Protein AF-A0A7S0LQI8-F1 (afdb_monomer_lite)

pLDDT: mean 92.51, std 7.25, range [48.31, 98.06]

Structure (mmCIF, N/CA/C/O backbone):
data_AF-A0A7S0LQI8-F1
#
_entry.id   AF-A0A7S0LQI8-F1
#
loop_
_atom_site.group_PDB
_atom_site.id
_atom_site.type_symbol
_atom_site.label_atom_id
_atom_site.label_alt_id
_atom_site.label_comp_id
_atom_site.label_asym_id
_atom_site.label_entity_id
_atom_site.label_seq_id
_atom_site.pdbx_PDB_ins_code
_atom_site.Cartn_x
_atom_site.Cartn_y
_atom_site.Cartn_z
_atom_site.occupancy
_atom_site.B_iso_or_equiv
_atom_site.auth_seq_id
_atom_site.auth_comp_id
_atom_site.auth_asym_id
_atom_site.auth_atom_id
_atom_site.pdbx_PDB_model_num
ATOM 1 N N . GLY A 1 1 ? -31.025 -0.954 12.863 1.00 64.94 1 GLY A N 1
ATOM 2 C CA . GLY A 1 1 ? -29.642 -0.759 12.382 1.00 64.94 1 GLY A CA 1
ATOM 3 C C . GLY A 1 1 ? -28.676 -1.157 13.477 1.00 64.94 1 GLY A C 1
ATOM 4 O O . GLY A 1 1 ? -29.088 -1.173 14.631 1.00 64.94 1 GLY A O 1
ATOM 5 N N . LEU A 1 2 ? -27.435 -1.516 13.138 1.00 76.12 2 LEU A N 1
ATOM 6 C CA . LEU A 1 2 ? -26.399 -1.764 14.149 1.00 76.12 2 LEU A CA 1
ATOM 7 C C . LEU A 1 2 ? -26.033 -0.443 14.858 1.00 76.12 2 LEU A C 1
ATOM 9 O O . LEU A 1 2 ? -25.992 0.585 14.180 1.00 76.12 2 LEU A O 1
ATOM 13 N N . PRO A 1 3 ? -25.765 -0.446 16.178 1.00 83.38 3 PRO A N 1
ATOM 14 C CA . PRO A 1 3 ? -25.284 0.739 16.888 1.00 83.38 3 PRO A CA 1
ATOM 15 C C . PRO A 1 3 ? -23.968 1.243 16.292 1.00 83.38 3 PRO A C 1
ATOM 17 O O . PRO A 1 3 ? -23.111 0.437 15.935 1.00 83.38 3 PRO A O 1
ATOM 20 N N . GLU A 1 4 ? -23.769 2.558 16.229 1.00 76.94 4 GLU A N 1
ATOM 21 C CA . GLU A 1 4 ? -22.554 3.149 15.649 1.00 76.94 4 GLU A CA 1
ATOM 22 C C . GLU A 1 4 ? -21.268 2.738 16.390 1.00 76.94 4 GLU A C 1
ATOM 24 O O . GLU A 1 4 ? -20.200 2.604 15.791 1.00 76.94 4 GLU A O 1
ATOM 29 N N . GLU A 1 5 ? -21.391 2.473 17.688 1.00 79.94 5 GLU A N 1
ATOM 30 C CA . GLU A 1 5 ? -20.302 2.009 18.546 1.00 79.94 5 GLU A CA 1
ATOM 31 C C . GLU A 1 5 ? -20.034 0.503 18.439 1.00 79.94 5 GLU A C 1
ATOM 33 O O . GLU A 1 5 ? -19.076 -0.002 19.026 1.00 79.94 5 GLU A O 1
ATOM 38 N N . ALA A 1 6 ? -20.861 -0.242 17.701 1.00 87.75 6 ALA A N 1
ATOM 39 C CA . ALA A 1 6 ? -20.629 -1.662 17.511 1.00 87.75 6 ALA A CA 1
ATOM 40 C C . ALA A 1 6 ? -19.287 -1.876 16.799 1.00 87.75 6 ALA A C 1
ATOM 42 O O . ALA A 1 6 ? -19.008 -1.252 15.774 1.00 87.75 6 ALA A O 1
ATOM 43 N N . LEU A 1 7 ? -18.480 -2.816 17.302 1.00 88.69 7 LEU A N 1
ATOM 44 C CA . LEU A 1 7 ? -17.169 -3.150 16.729 1.00 88.69 7 LEU A CA 1
ATOM 45 C C . LEU A 1 7 ? -17.238 -3.389 15.220 1.00 88.69 7 LEU A C 1
ATOM 47 O O . LEU A 1 7 ? -16.380 -2.928 14.479 1.00 88.69 7 LEU A O 1
ATOM 51 N N . THR A 1 8 ? -18.286 -4.065 14.751 1.00 89.12 8 THR A N 1
ATOM 52 C CA . THR A 1 8 ? -18.516 -4.296 13.324 1.00 89.12 8 THR A CA 1
ATOM 53 C C . THR A 1 8 ? -18.613 -2.990 12.539 1.00 89.12 8 THR A C 1
ATOM 55 O O . THR A 1 8 ? -18.009 -2.879 11.479 1.00 89.12 8 THR A O 1
ATOM 58 N N . VAL A 1 9 ? -19.322 -1.983 13.055 1.00 90.62 9 VAL A N 1
ATOM 59 C CA . VAL A 1 9 ? -19.445 -0.674 12.396 1.00 90.62 9 VAL A CA 1
ATOM 60 C C . VAL A 1 9 ? -18.100 0.049 12.383 1.00 90.62 9 VAL A C 1
ATOM 62 O O . VAL A 1 9 ? -17.716 0.598 11.352 1.00 90.62 9 VAL A O 1
ATOM 65 N N . GLN A 1 10 ? -17.344 -0.004 13.480 1.00 92.00 10 GLN A N 1
ATOM 66 C CA . GLN A 1 10 ? -16.012 0.605 13.550 1.00 92.00 10 GLN A CA 1
ATOM 67 C C . GLN A 1 10 ? -15.024 -0.041 12.568 1.00 92.00 10 GLN A C 1
ATOM 69 O O . GLN A 1 10 ? -14.346 0.668 11.828 1.00 92.00 10 GLN A O 1
ATOM 74 N N . VAL A 1 11 ? -15.000 -1.374 12.486 1.00 93.06 11 VAL A N 1
ATOM 75 C CA . VAL A 1 11 ? -14.199 -2.104 11.489 1.00 93.06 11 VAL A CA 1
ATOM 76 C C . VAL A 1 11 ? -14.599 -1.704 10.071 1.00 93.06 11 VAL A C 1
ATOM 78 O O . VAL A 1 11 ? -13.730 -1.447 9.243 1.00 93.06 11 VAL A O 1
ATOM 81 N N . LEU A 1 12 ? -15.901 -1.623 9.780 1.00 91.38 12 LEU A N 1
ATOM 82 C CA . LEU A 1 12 ? -16.392 -1.257 8.450 1.00 91.38 12 LEU A CA 1
ATOM 83 C C . LEU A 1 12 ? -15.987 0.166 8.048 1.00 91.38 12 LEU A C 1
ATOM 85 O O . LEU A 1 12 ? -15.633 0.378 6.890 1.00 91.38 12 LEU A O 1
ATOM 89 N N . LYS A 1 13 ? -15.953 1.119 8.989 1.00 91.75 13 LYS A N 1
ATOM 90 C CA . LYS A 1 13 ? -15.418 2.470 8.736 1.00 91.75 13 LYS A CA 1
ATOM 91 C C . LYS A 1 13 ? -13.960 2.414 8.268 1.00 91.75 13 LYS A C 1
ATOM 93 O O . LYS A 1 13 ? -13.584 3.143 7.353 1.00 91.75 13 LYS A O 1
ATOM 98 N N . CYS A 1 14 ? -13.159 1.500 8.818 1.00 93.44 14 CYS A N 1
ATOM 99 C CA . CYS A 1 14 ? -11.769 1.320 8.403 1.00 93.44 14 CYS A CA 1
ATOM 100 C C . CYS A 1 14 ? -11.617 0.747 6.987 1.00 93.44 14 CYS A C 1
ATOM 102 O O . CYS A 1 14 ? -10.569 0.929 6.390 1.00 93.44 14 CYS A O 1
ATOM 104 N N . VAL A 1 15 ? -12.637 0.093 6.422 1.00 93.62 15 VAL A N 1
ATOM 105 C CA . VAL A 1 15 ? -12.579 -0.463 5.057 1.00 93.62 15 VAL A CA 1
ATOM 106 C C . VAL A 1 15 ? -12.617 0.642 3.993 1.00 93.62 15 VAL A C 1
ATOM 108 O O . VAL A 1 15 ? -12.214 0.402 2.858 1.00 93.62 15 VAL A O 1
ATOM 111 N N . HIS A 1 16 ? -13.055 1.858 4.332 1.00 91.75 16 HIS A N 1
ATOM 112 C CA . HIS A 1 16 ? -13.200 2.953 3.372 1.00 91.75 16 HIS A CA 1
ATOM 113 C C . HIS A 1 16 ? -11.866 3.364 2.723 1.00 91.75 16 HIS A C 1
ATOM 115 O O . HIS A 1 16 ? -10.818 3.380 3.367 1.00 91.75 16 HIS A O 1
ATOM 121 N N . GLN A 1 17 ? -11.889 3.741 1.440 1.00 86.25 17 GLN A N 1
ATOM 122 C CA . GLN A 1 17 ? -10.667 4.065 0.690 1.00 86.25 17 GLN A CA 1
ATOM 123 C C . GLN A 1 17 ? -9.955 5.323 1.216 1.00 86.25 17 GLN A C 1
ATOM 125 O O . GLN A 1 17 ? -8.735 5.430 1.117 1.00 86.25 17 GLN A O 1
ATOM 130 N N . GLU A 1 18 ? -10.683 6.262 1.816 1.00 91.19 18 GLU A N 1
ATOM 131 C CA . GLU A 1 18 ? -10.079 7.463 2.411 1.00 91.19 18 GLU A CA 1
ATOM 132 C C . GLU A 1 18 ? -9.140 7.137 3.578 1.00 91.19 18 GLU A C 1
ATOM 134 O O . GLU A 1 18 ? -8.180 7.867 3.812 1.00 91.19 18 GLU A O 1
ATOM 139 N N . MET A 1 19 ? -9.333 5.992 4.244 1.00 92.31 19 MET A N 1
ATOM 140 C CA . MET A 1 19 ? -8.482 5.552 5.355 1.00 92.31 19 MET A CA 1
ATOM 141 C C . MET A 1 19 ? -7.026 5.335 4.943 1.00 92.31 19 MET A C 1
ATOM 143 O O . MET A 1 19 ? -6.125 5.418 5.774 1.00 92.31 19 MET A O 1
ATOM 147 N N . ILE A 1 20 ? -6.784 5.072 3.657 1.00 92.75 20 ILE A N 1
ATOM 148 C CA . ILE A 1 20 ? -5.445 4.845 3.107 1.00 92.75 20 ILE A CA 1
ATOM 149 C C . ILE A 1 20 ? -4.910 6.034 2.314 1.00 92.75 20 ILE A C 1
ATOM 151 O O . ILE A 1 20 ? -3.832 5.933 1.729 1.00 92.75 20 ILE A O 1
ATOM 155 N N . PHE A 1 21 ? -5.616 7.169 2.306 1.00 93.50 21 PHE A N 1
ATOM 156 C CA . PHE A 1 21 ? -5.151 8.378 1.630 1.00 93.50 21 PHE A CA 1
ATOM 157 C C . PHE A 1 21 ? -3.741 8.815 2.070 1.00 93.50 21 PHE A C 1
ATOM 159 O O . PHE A 1 21 ? -2.935 9.110 1.186 1.00 93.50 21 PHE A O 1
ATOM 166 N N . PRO A 1 22 ? -3.369 8.790 3.370 1.00 92.50 22 PRO A N 1
ATOM 167 C CA . PRO A 1 22 ? -2.009 9.144 3.781 1.00 92.50 22 PRO A CA 1
ATOM 168 C C . PRO A 1 22 ? -0.938 8.257 3.134 1.00 92.50 22 PRO A C 1
ATOM 170 O O . PRO A 1 22 ? 0.068 8.765 2.643 1.00 92.50 22 PRO A O 1
ATOM 173 N N . ALA A 1 23 ? -1.184 6.945 3.050 1.00 93.56 23 ALA A N 1
ATOM 174 C CA . ALA A 1 23 ? -0.274 6.000 2.406 1.00 93.56 23 ALA A CA 1
ATOM 175 C C . ALA A 1 23 ? -0.168 6.250 0.892 1.00 93.56 23 ALA A C 1
ATOM 177 O O . ALA A 1 23 ? 0.931 6.272 0.341 1.00 93.56 23 ALA A O 1
ATOM 178 N N . VAL A 1 24 ? -1.297 6.514 0.224 1.00 93.25 24 VAL A N 1
ATOM 179 C CA . VAL A 1 24 ? -1.319 6.889 -1.201 1.00 93.25 24 VAL A CA 1
ATOM 180 C C . VAL A 1 24 ? -0.536 8.184 -1.436 1.00 93.25 24 VAL A C 1
ATOM 182 O O . VAL A 1 24 ? 0.261 8.263 -2.367 1.00 93.25 24 VAL A O 1
ATOM 185 N N . SER A 1 25 ? -0.738 9.197 -0.593 1.00 93.00 25 SER A N 1
ATOM 186 C CA . SER A 1 25 ? -0.066 10.496 -0.698 1.00 93.00 25 SER A CA 1
ATOM 187 C C . SER A 1 25 ? 1.450 10.374 -0.517 1.00 93.00 25 SER A C 1
ATOM 189 O O . SER A 1 25 ? 2.217 10.920 -1.316 1.00 93.00 25 SER A O 1
ATOM 191 N N . GLN A 1 26 ? 1.885 9.581 0.469 1.00 91.56 26 GLN A N 1
ATOM 192 C CA . GLN A 1 26 ? 3.295 9.265 0.693 1.00 91.56 26 GLN A CA 1
ATOM 193 C C . GLN A 1 26 ? 3.908 8.616 -0.554 1.00 91.56 26 GLN A C 1
ATOM 195 O O . GLN A 1 26 ? 4.869 9.142 -1.108 1.00 91.56 26 GLN A O 1
ATOM 200 N N . LEU A 1 27 ? 3.299 7.537 -1.060 1.00 92.31 27 LEU A N 1
ATOM 201 C CA . LEU A 1 27 ? 3.783 6.831 -2.251 1.00 92.31 27 LEU A CA 1
ATOM 202 C C . LEU A 1 27 ? 3.820 7.739 -3.484 1.00 92.31 27 LEU A C 1
ATOM 204 O O . LEU A 1 27 ? 4.760 7.676 -4.273 1.00 92.31 27 LEU A O 1
ATOM 208 N N . ARG A 1 28 ? 2.809 8.594 -3.680 1.00 92.12 28 ARG A N 1
ATOM 209 C CA . ARG A 1 28 ? 2.795 9.557 -4.793 1.00 92.12 28 ARG A CA 1
ATOM 210 C C . ARG A 1 28 ? 3.953 10.543 -4.687 1.00 92.12 28 ARG A C 1
ATOM 212 O O . ARG A 1 28 ? 4.642 10.760 -5.678 1.00 92.12 28 ARG A O 1
ATOM 219 N N . THR A 1 29 ? 4.195 11.091 -3.504 1.00 90.56 29 THR A N 1
ATOM 220 C CA . THR A 1 29 ? 5.294 12.040 -3.278 1.00 90.56 29 THR A CA 1
ATOM 221 C C . THR A 1 29 ? 6.660 11.406 -3.554 1.00 90.56 29 THR A C 1
ATOM 223 O O . THR A 1 29 ? 7.539 12.072 -4.092 1.00 90.56 29 THR A O 1
ATOM 226 N N . SER A 1 30 ? 6.830 10.114 -3.256 1.00 87.81 30 SER A N 1
ATOM 227 C CA . SER A 1 30 ? 8.121 9.435 -3.401 1.00 87.81 30 SER A CA 1
ATOM 228 C C . SER A 1 30 ? 8.529 9.122 -4.845 1.00 87.81 30 SER A C 1
ATOM 230 O O . SER A 1 30 ? 9.717 9.154 -5.153 1.00 87.81 30 SER A O 1
ATOM 232 N N . ILE A 1 31 ? 7.582 8.798 -5.737 1.00 90.19 31 ILE A N 1
ATOM 233 C CA . ILE A 1 31 ? 7.930 8.304 -7.084 1.00 90.19 31 ILE A CA 1
ATOM 234 C C . ILE A 1 31 ? 7.203 9.004 -8.238 1.00 90.19 31 ILE A C 1
ATOM 236 O O . ILE A 1 31 ? 7.702 8.989 -9.362 1.00 90.19 31 ILE A O 1
ATOM 240 N N . TYR A 1 32 ? 6.043 9.628 -8.014 1.00 89.06 32 TYR A N 1
ATOM 241 C CA . TYR A 1 32 ? 5.121 9.960 -9.109 1.00 89.06 32 TYR A CA 1
ATOM 242 C C . TYR A 1 32 ? 5.682 10.976 -10.112 1.00 89.06 32 TYR A C 1
ATOM 244 O O . TYR A 1 32 ? 5.382 10.885 -11.299 1.00 89.06 32 TYR A O 1
ATOM 252 N N . THR A 1 33 ? 6.518 11.917 -9.667 1.00 86.38 33 THR A N 1
ATOM 253 C CA . THR A 1 33 ? 7.165 12.910 -10.546 1.00 86.38 33 THR A CA 1
ATOM 254 C C . THR A 1 33 ? 8.212 12.294 -11.476 1.00 86.38 33 THR A C 1
ATOM 256 O O . THR A 1 33 ? 8.477 12.848 -12.538 1.00 86.38 33 THR A O 1
ATOM 259 N N . VAL A 1 34 ? 8.783 11.143 -11.106 1.00 88.75 34 VAL A N 1
ATOM 260 C CA . VAL A 1 34 ? 9.846 10.457 -11.861 1.00 88.75 34 VAL A CA 1
ATOM 261 C C . VAL A 1 34 ? 9.287 9.281 -12.662 1.00 88.75 34 VAL A C 1
ATOM 263 O O . VAL A 1 34 ? 9.678 9.052 -13.807 1.00 88.75 34 VAL A O 1
ATOM 266 N N . LYS A 1 35 ? 8.376 8.509 -12.063 1.00 91.50 35 LYS A N 1
ATOM 267 C CA . LYS A 1 35 ? 7.729 7.339 -12.665 1.00 91.50 35 LYS A CA 1
ATOM 268 C C . LYS A 1 35 ? 6.233 7.348 -12.322 1.00 91.50 35 LYS A C 1
ATOM 270 O O . LYS A 1 35 ? 5.824 6.740 -11.328 1.00 91.50 35 LYS A O 1
ATOM 275 N N . PRO A 1 36 ? 5.405 8.026 -13.135 1.00 93.00 36 PRO A N 1
ATOM 276 C CA . PRO A 1 36 ? 3.961 8.040 -12.950 1.00 93.00 36 PRO A CA 1
ATOM 277 C C . PRO A 1 36 ? 3.367 6.626 -12.982 1.00 93.00 36 PRO A C 1
ATOM 279 O O . PRO A 1 36 ? 3.725 5.801 -13.829 1.00 93.00 36 PRO A O 1
ATOM 282 N N . TYR A 1 37 ? 2.394 6.376 -12.109 1.00 95.44 37 TYR A N 1
ATOM 283 C CA . TYR A 1 37 ? 1.666 5.111 -12.017 1.00 95.44 37 TYR A CA 1
ATOM 284 C C . TYR A 1 37 ? 0.161 5.345 -11.823 1.00 95.44 37 TYR A C 1
ATOM 286 O O . TYR A 1 37 ? -0.269 6.428 -11.429 1.00 95.44 37 TYR A O 1
ATOM 294 N N . LYS A 1 38 ? -0.637 4.312 -12.080 1.00 94.94 38 LYS A N 1
ATOM 295 C CA . LYS A 1 38 ? -2.095 4.288 -11.973 1.00 94.94 38 LYS A CA 1
ATOM 296 C C . LYS A 1 38 ? -2.574 3.052 -11.210 1.00 94.94 38 LYS A C 1
ATOM 298 O O . LYS A 1 38 ? -1.920 2.005 -11.229 1.00 94.94 38 LYS A O 1
ATOM 303 N N . ASP A 1 39 ? -3.764 3.185 -10.639 1.00 94.62 39 ASP A N 1
ATOM 304 C CA . ASP A 1 39 ? -4.483 2.108 -9.961 1.00 94.62 39 ASP A CA 1
ATOM 305 C C . ASP A 1 39 ? -4.848 0.978 -10.929 1.00 94.62 39 ASP A C 1
ATOM 307 O O . ASP A 1 39 ? -5.247 1.223 -12.076 1.00 94.62 39 ASP A O 1
ATOM 311 N N . ILE A 1 40 ? -4.737 -0.265 -10.453 1.00 95.31 40 ILE A N 1
ATOM 312 C CA . ILE A 1 40 ? -5.266 -1.433 -11.155 1.00 95.31 40 ILE A CA 1
ATOM 313 C C . ILE A 1 40 ? -6.656 -1.748 -10.602 1.00 95.31 40 ILE A C 1
ATOM 315 O O . ILE A 1 40 ? -6.815 -2.220 -9.471 1.00 95.31 40 ILE A O 1
ATOM 319 N N . LYS A 1 41 ? -7.676 -1.541 -11.441 1.00 92.38 41 LYS A N 1
ATOM 320 C CA . LYS A 1 41 ? -9.069 -1.821 -11.083 1.00 92.38 41 LYS A CA 1
ATOM 321 C C . LYS A 1 41 ? -9.230 -3.265 -10.614 1.00 92.38 41 LYS A C 1
ATOM 323 O O . LYS A 1 41 ? -8.812 -4.201 -11.287 1.00 92.38 41 LYS A O 1
ATOM 328 N N . GLY A 1 42 ? -9.900 -3.438 -9.479 1.00 93.31 42 GLY A N 1
ATOM 329 C CA . GLY A 1 42 ? -10.229 -4.759 -8.949 1.00 93.31 42 GLY A CA 1
ATOM 330 C C . GLY A 1 42 ? -9.091 -5.460 -8.205 1.00 93.31 42 GLY A C 1
ATOM 331 O O . GLY A 1 42 ? -9.299 -6.592 -7.776 1.00 93.31 42 GLY A O 1
ATOM 332 N N . GLU A 1 43 ? -7.942 -4.816 -7.976 1.00 94.69 43 GLU A N 1
ATOM 333 C CA . GLU A 1 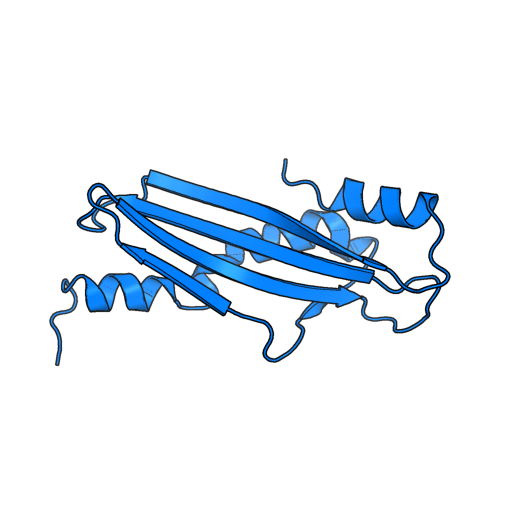43 ? -6.817 -5.382 -7.204 1.00 94.69 43 GLU A CA 1
ATOM 334 C C . GLU A 1 43 ? -6.768 -4.917 -5.739 1.00 94.69 43 GLU A C 1
ATOM 336 O O . GLU A 1 43 ? -5.939 -5.383 -4.955 1.00 94.69 43 GLU A O 1
ATOM 341 N N . TRP A 1 44 ? -7.666 -4.017 -5.327 1.00 95.38 44 TRP A N 1
ATOM 342 C CA . TRP A 1 44 ? -7.769 -3.616 -3.927 1.00 95.38 44 TRP A CA 1
ATOM 343 C C . TRP A 1 44 ? -8.398 -4.729 -3.086 1.00 95.38 44 TRP A C 1
ATOM 345 O O . TRP A 1 44 ? -9.479 -5.243 -3.386 1.00 95.38 44 TRP A O 1
ATOM 355 N N . ARG A 1 45 ? -7.702 -5.129 -2.024 1.00 96.25 45 ARG A N 1
ATOM 356 C CA . ARG A 1 45 ? -8.160 -6.120 -1.049 1.00 96.25 45 ARG A CA 1
ATOM 357 C C . ARG A 1 45 ? -8.007 -5.551 0.352 1.00 96.25 45 ARG A C 1
ATOM 359 O O . ARG A 1 45 ? -7.006 -4.900 0.645 1.00 96.25 45 ARG A O 1
ATOM 366 N N . VAL A 1 46 ? -8.968 -5.840 1.220 1.00 97.19 46 VAL A N 1
ATOM 367 C CA . VAL A 1 46 ? -8.899 -5.507 2.645 1.00 97.19 46 VAL A CA 1
ATOM 368 C C . VAL A 1 46 ? -8.939 -6.806 3.435 1.00 97.19 46 VAL A C 1
ATOM 370 O O . VAL A 1 46 ? -9.830 -7.628 3.245 1.00 97.19 46 VAL A O 1
ATOM 373 N N . LEU A 1 47 ? -7.937 -7.005 4.284 1.00 97.19 47 LEU A N 1
ATOM 374 C CA . LEU A 1 47 ? -7.847 -8.118 5.217 1.00 97.19 47 LEU A CA 1
ATOM 375 C C . LEU A 1 47 ? -8.099 -7.582 6.623 1.00 97.19 47 LEU A C 1
ATOM 377 O O . LEU A 1 47 ? -7.431 -6.642 7.050 1.00 97.19 47 LEU A O 1
ATOM 381 N N . ILE A 1 48 ? -9.038 -8.196 7.333 1.00 97.25 48 ILE A N 1
ATOM 382 C CA . ILE A 1 48 ? -9.349 -7.868 8.722 1.00 97.25 48 ILE A CA 1
ATOM 383 C C . ILE A 1 48 ? -8.943 -9.061 9.578 1.00 97.25 48 ILE A C 1
ATOM 385 O O . ILE A 1 48 ? -9.457 -10.163 9.400 1.00 97.25 48 ILE A O 1
ATOM 389 N N . GLU A 1 49 ? -8.034 -8.834 10.516 1.00 97.00 49 GLU A N 1
ATOM 390 C CA . GLU A 1 49 ? -7.586 -9.839 11.471 1.00 97.00 49 GLU A CA 1
ATOM 391 C C . GLU A 1 49 ? -8.051 -9.450 12.872 1.00 97.00 49 GLU A C 1
ATOM 393 O O . GLU A 1 49 ? -7.599 -8.453 13.440 1.00 97.00 49 GLU A O 1
ATOM 398 N N . VAL A 1 50 ? -8.944 -10.256 13.444 1.00 95.31 50 VAL A N 1
ATOM 399 C CA . VAL A 1 50 ? -9.378 -10.115 14.836 1.00 95.31 50 VAL A CA 1
ATOM 400 C C . VAL A 1 50 ? -8.543 -11.061 15.686 1.00 95.31 50 VAL A C 1
ATOM 402 O O . VAL A 1 50 ? -8.687 -12.278 15.596 1.00 95.31 50 VAL A O 1
ATOM 405 N N . ARG A 1 51 ? -7.652 -10.499 16.499 1.00 95.06 51 ARG A N 1
ATOM 406 C CA . ARG A 1 51 ? -6.790 -11.245 17.421 1.00 95.06 51 ARG A CA 1
ATOM 407 C C . ARG A 1 51 ? -7.315 -11.101 18.851 1.00 95.06 51 ARG A C 1
ATOM 409 O O . ARG A 1 51 ? -8.300 -10.402 19.099 1.00 95.06 51 ARG A O 1
ATOM 416 N N . SER A 1 52 ? -6.688 -11.784 19.805 1.00 94.50 52 SER A N 1
ATOM 417 C CA . SER A 1 52 ? -7.085 -11.719 21.219 1.00 94.50 52 SER A CA 1
ATOM 418 C C . SER A 1 52 ? -6.871 -10.330 21.831 1.00 94.50 52 SER A C 1
ATOM 420 O O . SER A 1 52 ? -7.679 -9.883 22.638 1.00 94.50 52 SER A O 1
ATOM 422 N N . ASP A 1 53 ? -5.811 -9.637 21.420 1.00 95.81 53 ASP A N 1
ATOM 423 C CA . ASP A 1 53 ? -5.322 -8.373 21.984 1.00 95.81 53 ASP A CA 1
ATOM 424 C C . ASP A 1 53 ? -5.600 -7.148 21.098 1.00 95.81 53 ASP A C 1
ATOM 426 O O . ASP A 1 53 ? -5.671 -6.022 21.594 1.00 95.81 53 ASP A O 1
ATOM 430 N N . LYS A 1 54 ? -5.783 -7.353 19.791 1.00 97.12 54 LYS A N 1
ATOM 431 C CA . LYS A 1 54 ? -5.889 -6.268 18.810 1.00 97.12 54 LYS A CA 1
ATOM 432 C C . LYS A 1 54 ? -6.733 -6.621 17.596 1.00 97.12 54 LYS A C 1
ATOM 434 O O . LYS A 1 54 ? -7.015 -7.788 17.324 1.00 97.12 54 LYS A O 1
ATOM 439 N N . ILE A 1 55 ? -7.090 -5.591 16.840 1.00 97.69 55 ILE A N 1
ATOM 440 C CA . ILE A 1 55 ? -7.692 -5.713 15.512 1.00 97.69 55 ILE A CA 1
ATOM 441 C C . ILE A 1 55 ? -6.746 -5.062 14.508 1.00 97.69 55 ILE A C 1
ATOM 443 O O . ILE A 1 55 ? -6.276 -3.948 14.732 1.00 97.69 55 ILE A O 1
ATOM 447 N N . VAL A 1 56 ? -6.450 -5.762 13.413 1.00 97.81 56 VAL A N 1
ATOM 448 C CA . VAL A 1 56 ? -5.593 -5.248 12.339 1.00 97.81 56 VAL A CA 1
ATOM 449 C C . VAL A 1 56 ? -6.390 -5.190 11.045 1.00 97.81 56 VAL A C 1
ATOM 451 O O . VAL A 1 56 ? -6.909 -6.207 10.586 1.00 97.81 56 VAL A O 1
ATOM 454 N N . VAL A 1 57 ? -6.471 -4.004 10.449 1.00 97.94 57 VAL A N 1
ATOM 455 C CA . VAL A 1 57 ? -7.094 -3.773 9.144 1.00 97.94 57 VAL A CA 1
ATOM 456 C C . VAL A 1 57 ? -5.988 -3.470 8.144 1.00 97.94 57 VAL A C 1
ATOM 458 O O . VAL A 1 57 ? -5.307 -2.452 8.244 1.00 97.94 57 VAL A O 1
ATOM 461 N N . THR A 1 58 ? -5.781 -4.373 7.189 1.00 98.06 58 THR A N 1
ATOM 462 C CA . THR A 1 58 ? -4.726 -4.255 6.180 1.00 98.06 58 THR A CA 1
ATOM 463 C C . THR A 1 58 ? -5.329 -4.078 4.799 1.00 98.06 58 THR A C 1
ATOM 465 O O . THR A 1 58 ? -5.951 -4.990 4.258 1.00 98.06 58 THR A O 1
ATOM 468 N N . HIS A 1 59 ? -5.073 -2.932 4.186 1.00 98.06 59 HIS A N 1
ATOM 469 C CA . HIS A 1 59 ? -5.402 -2.664 2.794 1.00 98.06 59 HIS A CA 1
ATOM 470 C C . HIS A 1 59 ? -4.214 -3.068 1.935 1.00 98.06 59 HIS A C 1
ATOM 472 O O . HIS A 1 59 ? -3.084 -2.715 2.254 1.00 98.06 59 HIS A O 1
ATOM 478 N N . LYS A 1 60 ? -4.456 -3.789 0.843 1.00 97.44 60 LYS A N 1
ATOM 479 C CA . LYS A 1 60 ? -3.442 -4.182 -0.138 1.00 97.44 60 LYS A CA 1
ATOM 480 C C . LYS A 1 60 ? -3.894 -3.759 -1.520 1.00 97.44 60 LYS A C 1
ATOM 482 O O . LYS A 1 60 ? -5.047 -3.996 -1.877 1.00 97.44 60 LYS A O 1
ATOM 487 N N . LYS A 1 61 ? -2.995 -3.155 -2.287 1.00 96.75 61 LYS A N 1
ATOM 488 C CA . LYS A 1 61 ? -3.280 -2.683 -3.643 1.00 96.75 61 LYS A CA 1
ATOM 489 C C . LYS A 1 61 ? -2.122 -2.988 -4.571 1.00 96.75 61 LYS A C 1
ATOM 491 O O . LYS A 1 61 ? -0.966 -2.934 -4.151 1.00 96.75 61 LYS A O 1
ATOM 496 N N . TRP A 1 62 ? -2.452 -3.293 -5.820 1.00 97.38 62 TRP A N 1
ATOM 497 C CA . TRP A 1 62 ? -1.506 -3.211 -6.921 1.00 97.38 62 TRP A CA 1
ATOM 498 C C . TRP A 1 62 ? -1.681 -1.889 -7.657 1.00 97.38 62 TRP A C 1
ATOM 500 O O . TRP A 1 62 ? -2.798 -1.457 -7.929 1.00 97.38 62 TRP A O 1
ATOM 510 N N . GLU A 1 63 ? -0.553 -1.303 -8.019 1.00 96.94 63 GLU A N 1
ATOM 511 C CA . GLU A 1 63 ? -0.443 -0.129 -8.877 1.00 96.94 63 GLU A CA 1
ATOM 512 C C . GLU A 1 63 ? 0.478 -0.491 -10.045 1.00 96.94 63 GLU A C 1
ATOM 514 O O . GLU A 1 63 ? 1.366 -1.338 -9.895 1.00 96.94 63 GLU A O 1
ATOM 519 N N . GLN A 1 64 ? 0.303 0.144 -11.200 1.00 97.00 64 GLN A N 1
ATOM 520 C CA . GLN A 1 64 ? 1.149 -0.087 -12.374 1.00 97.00 64 GLN A CA 1
ATOM 521 C C . GLN A 1 64 ? 1.587 1.208 -13.042 1.00 97.00 64 GLN A C 1
ATOM 523 O O . GLN A 1 64 ? 0.903 2.221 -12.954 1.00 97.00 64 GLN A O 1
ATOM 528 N N . ALA A 1 65 ? 2.691 1.162 -13.778 1.00 96.31 65 ALA A N 1
ATOM 529 C CA . ALA A 1 65 ? 3.109 2.238 -14.660 1.00 96.31 65 ALA A CA 1
ATOM 530 C C . ALA A 1 65 ? 1.977 2.656 -15.617 1.00 96.31 65 ALA A C 1
ATOM 532 O O . ALA A 1 65 ? 1.121 1.856 -16.013 1.00 96.31 65 ALA A O 1
ATOM 533 N N . HIS A 1 66 ? 1.987 3.926 -16.021 1.00 94.44 66 HIS A N 1
ATOM 534 C CA . HIS A 1 66 ? 1.098 4.390 -17.089 1.00 94.44 66 HIS A CA 1
ATOM 535 C C . HIS A 1 66 ? 1.436 3.769 -18.447 1.00 94.44 66 HIS A C 1
ATOM 537 O O . HIS A 1 66 ? 0.516 3.499 -19.217 1.00 94.44 66 HIS A O 1
ATOM 543 N N . SER A 1 67 ? 2.731 3.577 -18.710 1.00 91.25 67 SER A N 1
ATOM 544 C CA . SER A 1 67 ? 3.267 2.989 -19.936 1.00 91.25 67 SER A CA 1
ATOM 545 C C . SER A 1 67 ? 3.235 1.466 -19.871 1.00 91.25 67 SER A C 1
ATOM 547 O O . SER A 1 67 ? 3.617 0.895 -18.850 1.00 91.25 67 SER A O 1
ATOM 549 N N . ASP A 1 68 ? 2.853 0.830 -20.977 1.00 92.44 68 ASP A N 1
ATOM 550 C CA . ASP A 1 68 ? 2.912 -0.624 -21.166 1.00 92.44 68 ASP A CA 1
ATOM 551 C C . ASP A 1 68 ? 4.188 -1.071 -21.917 1.00 92.44 68 ASP A C 1
ATOM 553 O O . ASP A 1 68 ? 4.344 -2.247 -22.240 1.00 92.44 68 ASP A O 1
ATOM 557 N N . ASP A 1 69 ? 5.122 -0.148 -22.188 1.00 93.94 69 ASP A N 1
ATOM 558 C CA . ASP A 1 69 ? 6.423 -0.457 -22.796 1.00 93.94 69 ASP A CA 1
ATOM 559 C C . ASP A 1 69 ? 7.236 -1.421 -21.903 1.00 93.94 69 ASP A C 1
ATOM 561 O O . ASP A 1 69 ? 7.556 -1.065 -20.766 1.00 93.94 69 ASP A O 1
ATOM 565 N N . PRO A 1 70 ? 7.641 -2.609 -22.394 1.00 93.12 70 PRO A N 1
ATOM 566 C CA . PRO A 1 70 ? 8.378 -3.603 -21.615 1.00 93.12 70 PRO A CA 1
ATOM 567 C C . PRO A 1 70 ? 9.707 -3.132 -21.009 1.00 93.12 70 PRO A C 1
ATOM 569 O O . PRO A 1 70 ? 10.194 -3.782 -20.083 1.00 93.12 70 PRO A O 1
ATOM 572 N N . LEU A 1 71 ? 10.315 -2.054 -21.516 1.00 93.38 71 LEU A N 1
ATOM 573 C CA . LEU A 1 71 ? 11.526 -1.466 -20.935 1.00 93.38 71 LEU A CA 1
ATOM 574 C C . LEU A 1 71 ? 11.206 -0.663 -19.673 1.00 93.38 71 LEU A C 1
ATOM 576 O O . LEU A 1 71 ? 11.951 -0.706 -18.697 1.00 93.38 71 LEU A O 1
ATOM 580 N N . THR A 1 72 ? 10.087 0.059 -19.676 1.00 92.00 72 THR A N 1
ATOM 581 C CA . THR A 1 72 ? 9.728 1.022 -18.626 1.00 92.00 72 THR A CA 1
ATOM 582 C C . THR A 1 72 ? 8.575 0.569 -17.731 1.00 92.00 72 THR A C 1
ATOM 584 O O . THR A 1 72 ? 8.342 1.183 -16.686 1.00 92.00 72 THR A O 1
ATOM 587 N N . TYR A 1 73 ? 7.891 -0.515 -18.098 1.00 95.81 73 TYR A N 1
ATOM 588 C CA . TYR A 1 73 ? 6.782 -1.090 -17.353 1.00 95.81 73 TYR A CA 1
ATOM 589 C C . TYR A 1 73 ? 7.230 -1.603 -15.985 1.00 95.81 73 TYR A C 1
ATOM 591 O O . TYR A 1 73 ? 8.192 -2.364 -15.844 1.00 95.81 73 TYR A O 1
ATOM 599 N N . PHE A 1 74 ? 6.453 -1.249 -14.970 1.00 96.19 74 PHE A N 1
ATOM 600 C CA . PHE A 1 74 ? 6.521 -1.859 -13.655 1.00 96.19 74 PHE A CA 1
ATOM 601 C C . PHE A 1 74 ? 5.131 -1.897 -13.031 1.00 96.19 74 PHE A C 1
ATOM 603 O O . PHE A 1 74 ? 4.251 -1.106 -13.363 1.00 96.19 74 PHE A O 1
ATOM 610 N N . LYS A 1 75 ? 4.950 -2.798 -12.079 1.00 97.00 75 LYS A N 1
ATOM 611 C CA . LYS A 1 75 ? 3.850 -2.778 -11.128 1.00 97.00 75 LYS A CA 1
ATOM 612 C C . LYS A 1 75 ? 4.369 -3.133 -9.754 1.00 97.00 75 LYS A C 1
ATOM 614 O O . LYS A 1 75 ? 5.317 -3.903 -9.624 1.00 97.00 75 LYS A O 1
ATOM 619 N N . PHE A 1 76 ? 3.747 -2.591 -8.727 1.00 96.94 76 PHE A N 1
ATOM 620 C CA . PHE A 1 76 ? 4.142 -2.860 -7.356 1.00 96.94 76 PHE A CA 1
ATOM 621 C C . PHE A 1 76 ? 2.912 -3.073 -6.496 1.00 96.94 76 PHE A C 1
ATOM 623 O O . PHE A 1 76 ? 1.849 -2.494 -6.735 1.00 96.94 76 PHE A O 1
ATOM 630 N N . ARG A 1 77 ? 3.061 -3.944 -5.504 1.00 97.38 77 ARG A N 1
ATOM 631 C CA . ARG A 1 77 ? 2.040 -4.192 -4.499 1.00 97.38 77 ARG A CA 1
ATOM 632 C C . ARG A 1 77 ? 2.452 -3.502 -3.225 1.00 97.38 77 ARG A C 1
ATOM 634 O O . ARG A 1 77 ? 3.565 -3.714 -2.755 1.00 97.38 77 ARG A O 1
ATOM 641 N N . TRP A 1 78 ? 1.547 -2.758 -2.622 1.00 96.56 78 TRP A N 1
ATOM 642 C CA . TRP A 1 78 ? 1.783 -2.108 -1.344 1.00 96.56 78 TRP A CA 1
ATOM 643 C C . TRP A 1 78 ? 0.651 -2.409 -0.371 1.00 96.56 78 TRP A C 1
ATOM 645 O O . TRP A 1 78 ? -0.411 -2.913 -0.757 1.00 96.56 78 TRP A O 1
ATOM 655 N N . CYS A 1 79 ? 0.897 -2.136 0.905 1.00 96.81 79 CYS A N 1
ATOM 656 C CA . CYS A 1 79 ? -0.122 -2.201 1.930 1.00 96.81 79 CYS A CA 1
ATOM 657 C C . CYS A 1 79 ? -0.067 -1.034 2.905 1.00 96.81 79 CYS A C 1
ATOM 659 O O . CYS A 1 79 ? 1.011 -0.527 3.213 1.00 96.81 79 CYS A O 1
ATOM 661 N N . ALA A 1 80 ? -1.240 -0.685 3.425 1.00 97.25 80 ALA A N 1
ATOM 662 C CA . ALA A 1 80 ? -1.399 0.108 4.634 1.00 97.25 80 ALA A CA 1
ATOM 663 C C . ALA A 1 80 ? -2.030 -0.779 5.710 1.00 97.25 80 ALA A C 1
ATOM 665 O O . ALA A 1 80 ? -3.107 -1.339 5.487 1.00 97.25 80 ALA A O 1
ATOM 666 N N . ALA A 1 81 ? -1.353 -0.934 6.844 1.00 97.31 81 ALA A N 1
ATOM 667 C CA . ALA A 1 81 ? -1.832 -1.713 7.977 1.00 97.31 81 ALA A CA 1
ATOM 668 C C . ALA A 1 81 ? -2.150 -0.786 9.150 1.00 97.31 81 ALA A C 1
ATOM 670 O O . ALA A 1 81 ? -1.283 -0.060 9.632 1.00 97.31 81 ALA A O 1
ATOM 671 N N . LEU A 1 82 ? -3.398 -0.832 9.608 1.00 97.25 82 LEU A N 1
ATOM 672 C CA . LEU A 1 82 ? -3.906 -0.082 10.749 1.00 97.25 82 LEU A CA 1
ATOM 673 C C . LEU A 1 82 ? -4.143 -1.064 11.897 1.00 97.25 82 LEU A C 1
ATOM 675 O O . LEU A 1 82 ? -4.958 -1.978 11.774 1.00 97.25 82 LEU A O 1
ATOM 679 N N . SER A 1 83 ? -3.411 -0.907 12.996 1.00 97.62 83 SER A N 1
ATOM 680 C CA . SER A 1 83 ? -3.565 -1.728 14.199 1.00 97.62 83 SER A CA 1
ATOM 681 C C . SER A 1 83 ? -4.270 -0.932 15.283 1.00 97.62 83 SER A C 1
ATOM 683 O O . SER A 1 83 ? -3.843 0.168 15.620 1.00 97.62 83 SER A O 1
ATOM 685 N N . PHE A 1 84 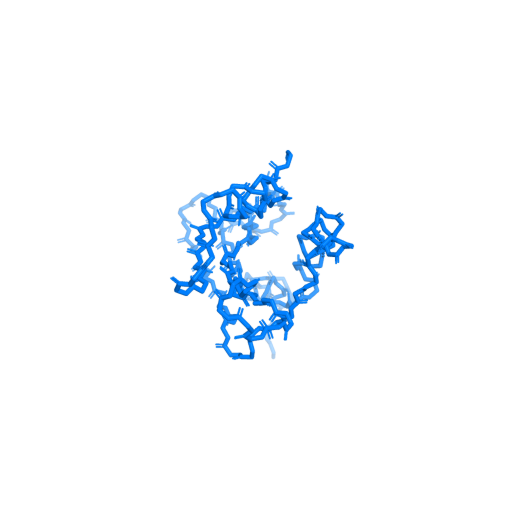? -5.300 -1.517 15.875 1.00 97.44 84 PHE A N 1
ATOM 686 C CA . PHE A 1 84 ? -6.096 -0.931 16.948 1.00 97.44 84 PHE A CA 1
ATOM 687 C C . PHE A 1 84 ? -6.114 -1.857 18.155 1.00 97.44 84 PHE A C 1
ATOM 689 O O . PHE A 1 84 ? -5.937 -3.068 18.010 1.00 97.44 84 PHE A O 1
ATOM 696 N N . ASP A 1 85 ? -6.390 -1.319 19.339 1.00 96.44 85 ASP A N 1
ATOM 697 C CA . ASP A 1 85 ? -6.698 -2.172 20.486 1.00 96.44 85 ASP A CA 1
ATOM 698 C C . ASP A 1 85 ? -7.942 -3.042 20.219 1.00 96.44 85 ASP A C 1
ATOM 700 O O . ASP A 1 85 ? -8.731 -2.793 19.302 1.00 96.44 85 ASP A O 1
ATOM 704 N N . ARG A 1 86 ? -8.142 -4.085 21.032 1.00 94.62 86 ARG A N 1
ATOM 705 C CA . ARG A 1 86 ? -9.236 -5.050 20.842 1.00 94.62 86 ARG A CA 1
ATOM 706 C C . ARG A 1 86 ? -10.637 -4.425 20.804 1.00 94.62 86 ARG A C 1
ATOM 708 O O . ARG A 1 86 ? -11.552 -5.039 20.246 1.00 94.62 86 ARG A O 1
ATOM 715 N N . ARG A 1 87 ? -10.822 -3.258 21.425 1.00 92.88 87 ARG A N 1
ATOM 716 C CA . ARG A 1 87 ? -12.082 -2.509 21.481 1.00 92.88 87 ARG A CA 1
ATOM 717 C C . ARG A 1 87 ? -12.145 -1.373 20.455 1.00 92.88 87 ARG A C 1
ATOM 719 O O . ARG A 1 87 ? -13.140 -0.658 20.461 1.00 92.88 87 ARG A O 1
ATOM 726 N N . MET A 1 88 ? -11.116 -1.216 19.616 1.00 93.25 88 MET A N 1
ATOM 727 C CA . MET A 1 88 ? -10.985 -0.154 18.612 1.00 93.25 88 MET A CA 1
ATOM 728 C C . MET A 1 88 ? -11.177 1.266 19.171 1.00 93.25 88 MET A C 1
ATOM 730 O O . MET A 1 88 ? -11.637 2.166 18.474 1.00 93.25 88 MET A O 1
ATOM 734 N N . ARG A 1 89 ? -10.793 1.494 20.434 1.00 92.00 89 ARG A N 1
ATOM 735 C CA . ARG A 1 89 ? -10.876 2.819 21.074 1.00 92.00 89 ARG A CA 1
ATOM 736 C C . ARG A 1 89 ? -9.704 3.722 20.704 1.00 92.00 89 ARG A C 1
ATOM 738 O O . ARG A 1 89 ? -9.831 4.940 20.764 1.00 92.00 89 ARG A O 1
ATOM 745 N N . GLY A 1 90 ? -8.578 3.130 20.331 1.00 92.00 90 GLY A N 1
ATOM 746 C CA . GLY A 1 90 ? -7.370 3.813 19.914 1.00 92.00 90 GLY A CA 1
ATOM 747 C C . GLY A 1 90 ? -6.615 3.021 18.854 1.00 92.00 90 GLY A C 1
ATOM 748 O O . GLY A 1 90 ? -6.594 1.787 18.836 1.00 92.00 90 GLY A O 1
ATOM 749 N N . MET A 1 91 ? -5.973 3.760 17.955 1.00 95.44 91 MET A N 1
ATOM 750 C CA . MET A 1 91 ? -5.021 3.201 17.005 1.00 95.44 91 MET A CA 1
ATOM 751 C C . MET A 1 91 ? -3.670 3.031 17.704 1.00 95.44 91 MET A C 1
ATOM 753 O O . MET A 1 91 ? -3.121 3.985 18.246 1.00 95.44 91 MET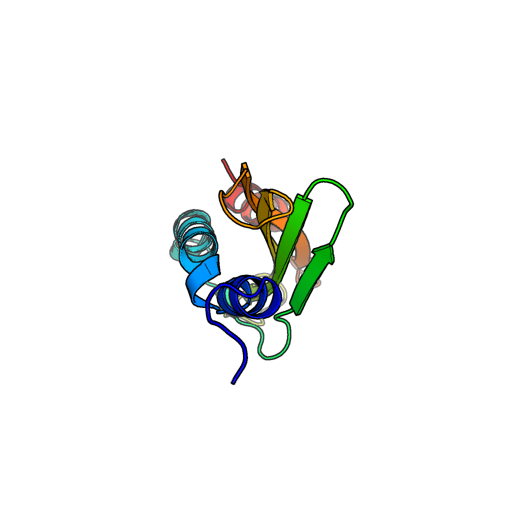 A O 1
ATOM 757 N N . ILE A 1 92 ? -3.147 1.808 17.694 1.00 97.12 92 ILE A N 1
ATOM 758 C CA . ILE A 1 92 ? -1.831 1.448 18.231 1.00 97.12 92 ILE A CA 1
ATOM 759 C C . ILE A 1 92 ? -0.740 1.841 17.234 1.00 97.12 92 ILE A C 1
ATOM 761 O O . ILE A 1 92 ? 0.297 2.372 17.618 1.00 97.12 92 ILE A O 1
ATOM 765 N N . SER A 1 93 ? -0.957 1.555 15.948 1.00 96.06 93 SER A N 1
ATOM 766 C CA . SER A 1 93 ? 0.001 1.881 14.893 1.00 96.06 93 SER A CA 1
ATOM 767 C C . SER A 1 93 ? -0.654 1.948 13.517 1.00 96.06 93 SER A C 1
ATOM 769 O O . SER A 1 93 ? -1.684 1.320 13.267 1.00 96.06 93 SER A O 1
ATOM 771 N N . ALA A 1 94 ? -0.018 2.693 12.617 1.00 95.38 94 ALA A N 1
ATOM 772 C CA . ALA A 1 94 ? -0.324 2.729 11.196 1.00 95.38 94 ALA A CA 1
ATOM 773 C C .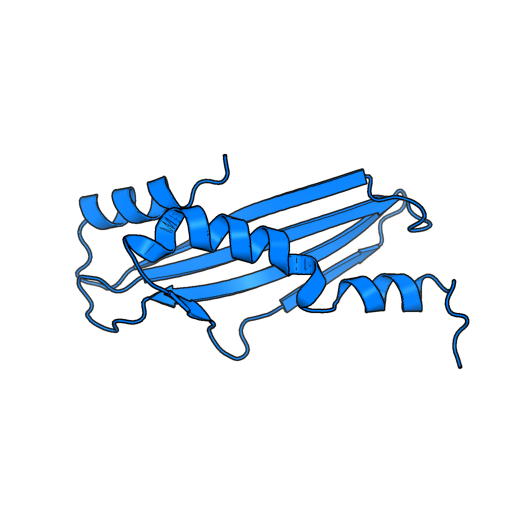 ALA A 1 94 ? 0.988 2.611 10.417 1.00 95.38 94 ALA A C 1
ATOM 775 O O . ALA A 1 94 ? 1.926 3.362 10.683 1.00 95.38 94 ALA A O 1
ATOM 776 N N . THR A 1 95 ? 1.074 1.667 9.484 1.00 95.19 95 THR A N 1
ATOM 777 C CA . THR A 1 95 ? 2.286 1.449 8.685 1.00 95.19 95 THR A CA 1
ATOM 778 C C . THR A 1 95 ? 1.966 1.345 7.203 1.00 95.19 95 THR A C 1
ATOM 780 O O . THR A 1 95 ? 0.938 0.793 6.814 1.00 95.19 95 THR A O 1
ATOM 783 N N . THR A 1 96 ? 2.882 1.848 6.377 1.00 95.56 96 THR A N 1
ATOM 784 C CA . THR A 1 96 ? 2.863 1.697 4.918 1.00 95.56 96 THR A CA 1
ATOM 785 C C . THR A 1 96 ? 4.060 0.854 4.506 1.00 95.56 96 THR A C 1
ATOM 787 O O . THR A 1 96 ? 5.167 1.045 5.009 1.00 95.56 96 THR A O 1
ATOM 790 N N . SER A 1 97 ? 3.873 -0.103 3.603 1.00 94.69 97 SER A N 1
ATOM 791 C CA . SER A 1 97 ? 4.970 -0.946 3.117 1.00 94.69 97 SER A CA 1
ATOM 792 C C . SER A 1 97 ? 4.755 -1.372 1.677 1.00 94.69 97 SER A C 1
ATOM 794 O O . SER A 1 97 ? 3.632 -1.660 1.267 1.00 94.69 97 SER A O 1
ATOM 796 N N . VAL A 1 98 ? 5.842 -1.458 0.912 1.00 95.62 98 VAL A N 1
ATOM 797 C CA . VAL A 1 98 ? 5.829 -2.061 -0.423 1.00 95.62 98 VAL A CA 1
ATOM 798 C C . VAL A 1 98 ? 6.217 -3.529 -0.293 1.00 95.62 98 VAL A C 1
ATOM 800 O O . VAL A 1 98 ? 7.231 -3.867 0.307 1.00 95.62 98 VAL A O 1
ATOM 803 N N . LEU A 1 99 ? 5.349 -4.402 -0.796 1.00 95.19 99 LEU A N 1
ATOM 804 C CA . LEU A 1 99 ? 5.377 -5.846 -0.581 1.00 95.19 99 LEU A CA 1
ATOM 805 C C . LEU A 1 99 ? 5.997 -6.618 -1.743 1.00 95.19 99 LEU A C 1
ATOM 807 O O . LEU A 1 99 ? 6.525 -7.703 -1.531 1.00 95.19 99 LEU A O 1
ATOM 811 N N . ASP A 1 100 ? 5.814 -6.139 -2.973 1.00 95.62 100 ASP A N 1
ATOM 812 C CA . ASP A 1 100 ? 6.192 -6.875 -4.181 1.00 95.62 100 ASP A CA 1
ATOM 813 C C . ASP A 1 100 ? 6.393 -5.916 -5.361 1.00 95.62 100 ASP A C 1
ATOM 815 O O . ASP A 1 100 ? 5.765 -4.856 -5.415 1.00 95.62 100 ASP A O 1
ATOM 819 N N . PHE A 1 101 ? 7.217 -6.321 -6.323 1.00 96.38 101 PHE A N 1
ATOM 820 C CA . PHE A 1 101 ? 7.460 -5.623 -7.580 1.00 96.38 101 PHE A CA 1
ATOM 821 C C . PHE A 1 101 ? 7.422 -6.618 -8.738 1.00 96.38 101 PHE A C 1
ATOM 823 O O . PHE A 1 101 ? 7.965 -7.716 -8.652 1.00 96.38 101 PHE A O 1
ATOM 830 N N . ARG A 1 102 ? 6.847 -6.213 -9.870 1.00 96.88 102 ARG A N 1
ATOM 831 C CA . ARG A 1 102 ? 7.025 -6.902 -11.152 1.00 96.88 102 ARG A CA 1
ATOM 832 C C . ARG A 1 102 ? 7.410 -5.890 -12.214 1.00 96.88 102 ARG A C 1
ATOM 834 O O . ARG A 1 102 ? 6.859 -4.796 -12.249 1.00 96.88 102 ARG A O 1
ATOM 841 N N . PHE A 1 103 ? 8.328 -6.276 -13.081 1.00 97.00 103 PHE A N 1
ATOM 842 C CA . PHE A 1 103 ? 8.869 -5.424 -14.132 1.00 97.00 103 PHE A CA 1
ATOM 843 C C . PHE A 1 103 ? 8.591 -6.031 -15.502 1.00 97.00 103 PHE A C 1
ATOM 845 O O . PHE A 1 103 ? 8.304 -7.228 -15.602 1.00 97.00 103 PHE A O 1
ATOM 852 N N . GLY A 1 10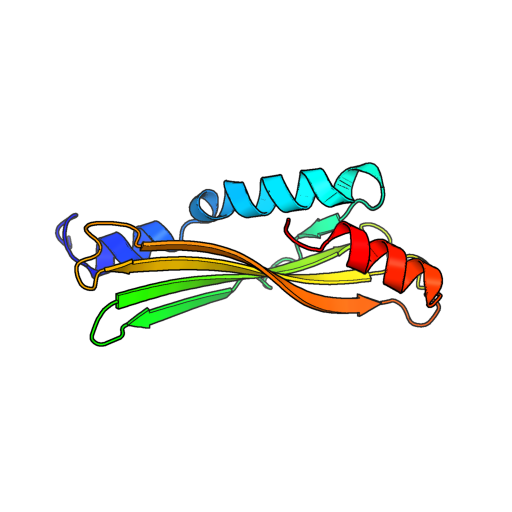4 ? 8.649 -5.204 -16.542 1.00 95.31 104 GLY A N 1
ATOM 853 C CA . GLY A 1 104 ? 8.575 -5.678 -17.916 1.00 95.31 104 GLY A CA 1
ATOM 854 C C . GLY A 1 104 ? 9.758 -6.588 -18.257 1.00 95.31 104 GLY A C 1
ATOM 855 O O . GLY A 1 104 ? 10.818 -6.533 -17.630 1.00 95.31 104 GLY A O 1
ATOM 856 N N . GLY A 1 105 ? 9.575 -7.453 -19.257 1.00 95.06 105 GLY A N 1
ATOM 857 C CA . GLY A 1 105 ? 10.578 -8.458 -19.631 1.00 95.06 105 GLY A CA 1
ATOM 858 C C . GLY A 1 105 ? 11.904 -7.876 -20.135 1.00 95.06 105 GLY A C 1
ATOM 859 O O . GLY A 1 105 ? 12.903 -8.586 -20.141 1.00 95.06 105 GLY A O 1
ATOM 860 N N . ALA A 1 106 ? 11.921 -6.598 -20.524 1.00 94.88 106 ALA A N 1
ATOM 861 C CA . ALA A 1 106 ? 13.104 -5.910 -21.030 1.00 94.88 106 ALA A CA 1
ATOM 862 C C . ALA A 1 106 ? 13.687 -4.880 -20.039 1.00 94.88 106 ALA A C 1
ATOM 864 O O . ALA A 1 106 ? 14.703 -4.259 -20.337 1.00 94.88 106 ALA A O 1
ATOM 865 N N . THR A 1 107 ? 13.078 -4.679 -18.864 1.00 95.25 107 THR A N 1
ATOM 866 C CA . THR A 1 107 ? 13.548 -3.691 -17.881 1.00 95.25 107 THR A CA 1
ATOM 867 C C . THR A 1 107 ? 14.945 -4.039 -17.365 1.00 95.25 107 THR A C 1
ATOM 869 O O . THR A 1 107 ? 15.184 -5.158 -16.898 1.00 95.25 107 THR A O 1
ATOM 872 N N . THR A 1 108 ? 15.861 -3.068 -17.383 1.00 95.50 108 THR A N 1
ATOM 873 C CA . THR A 1 108 ? 17.242 -3.276 -16.923 1.00 95.50 108 THR A CA 1
ATOM 874 C C . THR A 1 108 ? 17.330 -3.345 -15.397 1.00 95.50 108 THR A C 1
ATOM 876 O O . THR A 1 108 ? 16.520 -2.757 -14.680 1.00 95.50 108 THR A O 1
ATOM 879 N N . GLU A 1 109 ? 18.353 -4.017 -14.863 1.00 95.69 109 GLU A N 1
ATOM 880 C CA . GLU A 1 109 ? 18.565 -4.103 -13.408 1.00 95.69 109 GLU A CA 1
ATOM 881 C C . GLU A 1 109 ? 18.772 -2.735 -12.743 1.00 95.69 109 GLU A C 1
ATOM 883 O O . GLU A 1 109 ? 18.377 -2.521 -11.598 1.00 95.69 109 GLU A O 1
ATOM 888 N N . GLU A 1 110 ? 19.364 -1.782 -13.461 1.00 94.25 110 GLU A N 1
ATOM 889 C CA . GLU A 1 110 ? 19.513 -0.407 -12.988 1.00 94.25 110 GLU A CA 1
ATOM 890 C C . GLU A 1 110 ? 18.154 0.281 -12.813 1.00 94.25 110 GLU A C 1
ATOM 892 O O . GLU A 1 110 ? 17.886 0.862 -11.759 1.00 94.25 110 GLU A O 1
ATOM 897 N N . GLN A 1 111 ? 17.259 0.147 -13.796 1.00 91.88 111 GLN A N 1
ATOM 898 C CA . GLN A 1 111 ? 15.905 0.693 -13.716 1.00 91.88 111 GLN A CA 1
ATOM 899 C C . GLN A 1 111 ? 15.100 0.045 -12.586 1.00 91.88 111 GLN A C 1
ATOM 901 O O . GLN A 1 111 ? 14.415 0.755 -11.847 1.00 91.88 111 GLN A O 1
ATOM 906 N N . LYS A 1 112 ? 15.222 -1.279 -12.4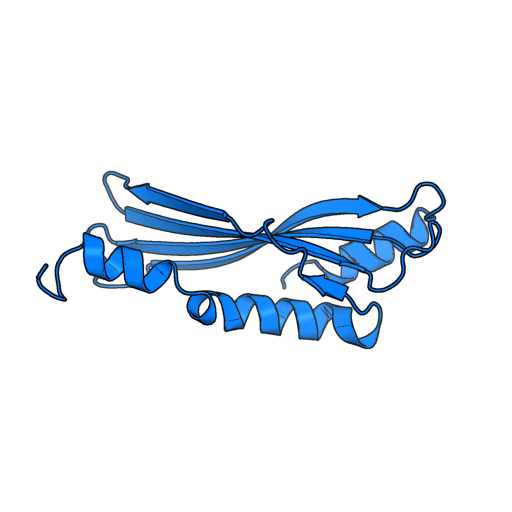07 1.00 95.00 112 LYS A N 1
ATOM 907 C CA . LYS A 1 112 ? 14.590 -2.001 -11.290 1.00 95.00 112 LYS A CA 1
ATOM 908 C C . LYS A 1 112 ? 15.040 -1.433 -9.947 1.00 95.00 112 LYS A C 1
ATOM 910 O O . LYS A 1 112 ? 14.200 -1.059 -9.130 1.00 95.00 112 LYS A O 1
ATOM 915 N N . ARG A 1 113 ? 16.357 -1.287 -9.743 1.00 94.00 113 ARG A N 1
ATOM 916 C CA . ARG A 1 113 ? 16.921 -0.693 -8.519 1.00 94.00 113 ARG A CA 1
ATOM 917 C C . ARG A 1 113 ? 16.444 0.739 -8.300 1.00 94.00 113 ARG A C 1
ATOM 919 O O . ARG A 1 113 ? 16.094 1.072 -7.172 1.00 94.00 113 ARG A O 1
ATOM 926 N N . GLY A 1 114 ? 16.391 1.554 -9.354 1.00 92.44 114 GLY A N 1
ATOM 927 C CA . GLY A 1 114 ? 15.901 2.931 -9.277 1.00 92.44 114 GLY A CA 1
ATOM 928 C C . GLY A 1 114 ? 14.455 3.009 -8.785 1.00 92.44 114 GLY A C 1
ATOM 929 O O . GLY A 1 114 ? 14.168 3.721 -7.827 1.00 92.44 114 GLY A O 1
ATOM 930 N N . VAL A 1 115 ? 13.552 2.217 -9.374 1.00 92.19 115 VAL A N 1
ATOM 931 C CA . VAL A 1 115 ? 12.141 2.159 -8.951 1.00 92.19 115 VAL A CA 1
ATOM 932 C C . VAL A 1 115 ? 12.013 1.659 -7.512 1.00 92.19 115 VAL A C 1
ATOM 934 O O . VAL A 1 115 ? 11.318 2.275 -6.706 1.00 92.19 115 VAL A O 1
ATOM 937 N N . THR A 1 116 ? 12.697 0.568 -7.159 1.00 93.00 116 THR A N 1
ATOM 938 C CA . THR A 1 116 ? 12.623 0.004 -5.806 1.00 93.00 116 THR A CA 1
ATOM 939 C C . THR A 1 116 ? 13.196 0.950 -4.751 1.00 93.00 116 THR A C 1
ATOM 941 O O . THR A 1 116 ? 12.648 1.019 -3.656 1.00 93.00 116 THR A O 1
ATOM 944 N N . ALA A 1 117 ? 14.260 1.699 -5.057 1.00 91.44 117 ALA A N 1
ATOM 945 C CA . ALA A 1 117 ? 14.849 2.669 -4.135 1.00 91.44 117 ALA A CA 1
ATOM 946 C C . ALA A 1 117 ? 13.907 3.846 -3.840 1.00 91.44 117 ALA A C 1
ATOM 948 O O . ALA A 1 117 ? 13.804 4.255 -2.687 1.00 91.44 117 ALA A O 1
ATOM 949 N N . LEU A 1 118 ? 13.184 4.339 -4.852 1.00 90.25 118 LEU A N 1
ATOM 950 C CA . LEU A 1 118 ? 12.205 5.423 -4.699 1.00 90.25 118 LEU A CA 1
ATOM 951 C C . LEU A 1 118 ? 10.966 5.006 -3.898 1.00 90.25 118 LEU A C 1
ATOM 953 O O . LEU A 1 118 ? 10.285 5.852 -3.335 1.00 90.25 118 LEU A O 1
ATOM 957 N N . LEU A 1 119 ? 10.656 3.711 -3.855 1.00 86.06 119 LEU A N 1
ATOM 958 C CA . LEU A 1 119 ? 9.462 3.168 -3.204 1.00 86.06 119 LEU A CA 1
ATOM 959 C C . LEU A 1 119 ? 9.740 2.540 -1.831 1.00 86.06 119 LEU A C 1
ATOM 961 O O . LEU A 1 119 ? 8.865 1.878 -1.269 1.00 86.06 119 LEU A O 1
ATOM 965 N N . LYS A 1 120 ? 10.931 2.752 -1.258 1.00 72.00 120 LYS A N 1
ATOM 966 C CA . LYS A 1 120 ? 11.172 2.409 0.146 1.00 72.00 120 LYS A CA 1
ATOM 967 C C . LYS A 1 120 ? 10.462 3.435 1.038 1.00 72.00 120 LYS A C 1
ATOM 969 O O . LYS A 1 120 ? 10.757 4.622 0.910 1.00 72.00 120 LYS A O 1
ATOM 974 N N . PRO A 1 121 ? 9.541 3.020 1.925 1.00 55.94 121 PRO A N 1
ATOM 975 C CA . PRO A 1 121 ? 9.036 3.927 2.946 1.00 55.94 121 PRO A CA 1
ATOM 976 C C . PRO A 1 121 ? 10.212 4.373 3.826 1.00 55.94 121 PRO A C 1
ATOM 978 O O . PRO A 1 121 ? 11.052 3.545 4.188 1.00 55.94 121 PRO A O 1
ATOM 981 N N . GLY A 1 122 ? 10.297 5.683 4.071 1.00 48.31 122 GLY A N 1
ATOM 982 C CA . GLY A 1 122 ? 11.216 6.269 5.050 1.00 48.31 122 GLY A CA 1
ATOM 983 C C . GLY A 1 122 ? 10.823 5.937 6.480 1.00 48.31 122 GLY A C 1
ATOM 984 O O . GLY A 1 122 ? 9.638 5.586 6.695 1.00 48.31 122 GLY A O 1
#

InterPro domains:
  IPR056651 Ras guanine nucleotide exchange factor glfB-like, C-terminal [PF24929] (3-119)

Sequence (122 aa):
GLPEEALTVQVLKCVHQEMIFPAVSQLRTSIYTVKPYKDIKGEWRVLIEVRSDKIVVTHKKWEQAHSDDPLTYFKFRWCAALSFDRRMRGMISATTSVLDFRFGGATTEEQKRGVTALLKPG

Organism: NCBI:txid221442

Radius of gyration: 16.87 Å; chains: 1; bounding box: 49×25×45 Å

Foldseek 3Di:
DDDCLPPVNLLVVCLDPVVCVVLVVQQCVLPCVPFNKAFDPPFWDWDWDQDPWKIKIKIKGKIWTPDPPLQRTKIWIKMWIWIATNSNPDTPDIDIGIDDMDGRPNHDPVSVCVVVVSRGDD

Secondary structure (DSSP, 8-state):
---TTSHHHHHHHHTSGGGGHHHHHHHHHHHTTTS-EEE-TT--EEEEEE-SSEEEEEEEEEEEES---TTT-EEEEEEEEEEEETTSSSEEEEEEEEEEEEE-TT--HHHHHHHHHHTS--